Protein AF-A0A1M2W4M0-F1 (afdb_monomer)

Structure (mmCIF, N/CA/C/O backbone):
data_AF-A0A1M2W4M0-F1
#
_entry.id   AF-A0A1M2W4M0-F1
#
loop_
_atom_site.group_PDB
_atom_site.id
_atom_site.type_symbol
_atom_site.label_atom_id
_atom_site.label_alt_id
_atom_site.label_comp_id
_atom_site.label_asym_id
_atom_site.label_entity_id
_atom_site.label_seq_id
_atom_site.pdbx_PDB_ins_code
_atom_site.Cartn_x
_atom_site.Cartn_y
_atom_site.Cartn_z
_atom_site.occupancy
_atom_site.B_iso_or_equiv
_atom_site.auth_seq_id
_atom_site.auth_comp_id
_atom_site.auth_asym_id
_atom_site.auth_atom_id
_atom_site.pdbx_PDB_model_num
ATOM 1 N N . MET A 1 1 ? 4.467 -10.537 27.745 1.00 34.19 1 MET A N 1
ATOM 2 C CA . MET A 1 1 ? 4.731 -11.399 26.575 1.00 34.19 1 MET A CA 1
ATOM 3 C C . MET A 1 1 ? 4.812 -10.494 25.361 1.00 34.19 1 MET A C 1
ATOM 5 O O . MET A 1 1 ? 3.795 -9.929 24.983 1.00 34.19 1 MET A O 1
ATOM 9 N N . ALA A 1 2 ? 6.014 -10.249 24.839 1.00 37.09 2 ALA A N 1
ATOM 10 C CA . ALA A 1 2 ? 6.171 -9.502 23.596 1.00 37.09 2 ALA A CA 1
ATOM 11 C C . ALA A 1 2 ? 5.596 -10.366 22.467 1.00 37.09 2 ALA A C 1
ATOM 13 O O . ALA A 1 2 ? 6.037 -11.500 22.291 1.00 37.09 2 ALA A O 1
ATOM 14 N N . GLN A 1 3 ? 4.570 -9.877 21.768 1.00 41.19 3 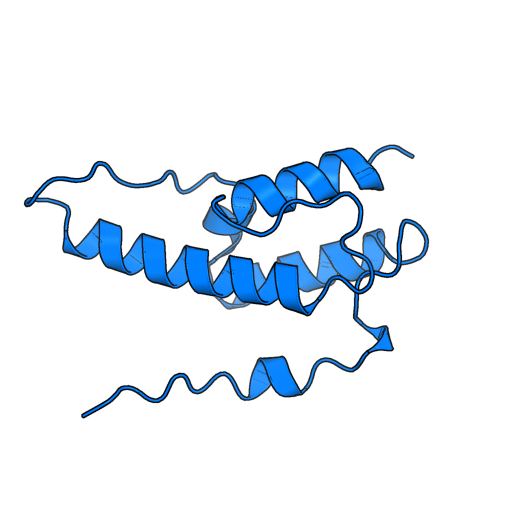GLN A N 1
ATOM 15 C CA . GLN A 1 3 ? 4.135 -10.501 20.523 1.00 41.19 3 GLN A CA 1
ATOM 16 C C . GLN A 1 3 ? 5.305 -10.375 19.553 1.00 41.19 3 GLN A C 1
ATOM 18 O O . GLN A 1 3 ? 5.668 -9.265 19.165 1.00 41.19 3 GLN A O 1
ATOM 23 N N . SER A 1 4 ? 5.931 -11.509 19.246 1.00 42.69 4 SER A N 1
ATOM 24 C CA . SER A 1 4 ? 6.889 -11.609 18.157 1.00 42.69 4 SER A CA 1
ATOM 25 C C . SER A 1 4 ? 6.233 -11.004 16.918 1.00 42.69 4 SER A C 1
ATOM 27 O O . SER A 1 4 ? 5.128 -11.403 16.543 1.00 42.69 4 SER A O 1
ATOM 29 N N . LEU A 1 5 ? 6.867 -10.000 16.312 1.00 48.53 5 LEU A N 1
ATOM 30 C CA . LEU A 1 5 ? 6.536 -9.578 14.954 1.00 48.53 5 LEU A CA 1
ATOM 31 C C . LEU A 1 5 ? 7.053 -10.683 14.029 1.00 48.53 5 LEU A C 1
ATOM 33 O O . LEU A 1 5 ? 8.057 -10.514 13.342 1.00 48.53 5 LEU A O 1
ATOM 37 N N . ASP A 1 6 ? 6.401 -11.844 14.071 1.00 46.47 6 ASP A N 1
ATOM 38 C CA . ASP A 1 6 ? 6.666 -12.950 13.171 1.00 46.47 6 ASP A CA 1
ATOM 39 C C . ASP A 1 6 ? 6.205 -12.508 11.778 1.00 46.47 6 ASP A C 1
ATOM 41 O O . ASP A 1 6 ? 5.075 -12.746 11.354 1.00 46.47 6 ASP A O 1
ATOM 45 N N . PHE A 1 7 ? 7.100 -11.849 11.043 1.00 56.62 7 PHE A N 1
ATOM 46 C CA . PHE A 1 7 ? 6.969 -11.640 9.602 1.00 56.62 7 PHE A CA 1
ATOM 47 C C . PHE A 1 7 ? 7.991 -12.479 8.811 1.00 56.62 7 PHE A C 1
ATOM 49 O O . PHE A 1 7 ? 8.708 -11.925 7.974 1.00 56.62 7 PHE A O 1
ATOM 56 N N . PRO A 1 8 ? 8.071 -13.812 9.019 1.00 52.47 8 PRO A N 1
ATOM 57 C CA . PRO A 1 8 ? 8.995 -14.665 8.273 1.00 52.47 8 PRO A CA 1
ATOM 58 C C . PRO A 1 8 ? 8.687 -14.684 6.766 1.00 52.47 8 PRO A C 1
ATOM 60 O O . PRO A 1 8 ? 9.593 -14.860 5.960 1.00 52.47 8 PRO A O 1
ATOM 63 N N . GLU A 1 9 ? 7.439 -14.426 6.359 1.00 54.41 9 GLU A N 1
ATOM 64 C CA . GLU A 1 9 ? 7.039 -14.426 4.943 1.00 54.41 9 GLU A CA 1
ATOM 65 C C . GLU A 1 9 ? 7.653 -13.285 4.118 1.00 54.41 9 GLU A C 1
ATOM 67 O O . GLU A 1 9 ? 7.817 -13.427 2.908 1.00 54.41 9 GLU A O 1
ATOM 72 N N . MET A 1 10 ? 8.011 -12.157 4.743 1.00 54.00 10 MET A N 1
ATOM 73 C CA . MET A 1 10 ? 8.580 -11.012 4.019 1.00 54.00 10 MET A CA 1
ATOM 74 C C . MET A 1 10 ? 10.089 -11.121 3.794 1.00 54.00 10 MET A C 1
ATOM 76 O O . MET A 1 10 ? 10.595 -10.573 2.820 1.00 54.00 10 MET A O 1
ATOM 80 N N . LEU A 1 11 ? 10.792 -11.873 4.645 1.00 53.88 11 LEU A N 1
ATOM 81 C CA . LEU A 1 11 ? 12.211 -12.206 4.467 1.00 53.88 11 LEU A CA 1
ATOM 82 C C . LEU A 1 11 ? 12.461 -13.133 3.265 1.00 53.88 11 LEU A C 1
ATOM 84 O O . LEU A 1 11 ? 13.606 -13.330 2.872 1.00 53.88 11 LEU A O 1
ATOM 88 N N . LEU A 1 12 ? 11.400 -13.698 2.683 1.00 59.97 12 LEU A N 1
ATOM 89 C CA . LEU A 1 12 ? 11.468 -14.642 1.571 1.00 59.97 12 LEU A CA 1
ATOM 90 C C . LEU A 1 12 ? 11.179 -14.011 0.208 1.00 59.97 12 LEU A C 1
ATOM 92 O O . LEU A 1 12 ? 11.140 -14.748 -0.774 1.00 59.97 12 LEU A O 1
ATOM 96 N N . TRP A 1 13 ? 10.953 -12.694 0.109 1.00 70.19 13 TRP A N 1
ATOM 97 C CA . TRP A 1 13 ? 10.797 -12.067 -1.205 1.00 70.19 13 TRP A CA 1
ATOM 98 C C . TRP A 1 13 ? 12.174 -11.908 -1.844 1.00 70.19 13 TRP A C 1
ATOM 100 O O . TRP A 1 13 ? 12.996 -11.149 -1.339 1.00 70.19 13 TRP A O 1
ATOM 110 N N . PRO A 1 14 ? 12.459 -12.638 -2.931 1.00 74.81 14 PRO A N 1
ATOM 111 C CA . PRO A 1 14 ? 13.755 -12.545 -3.573 1.00 74.81 14 PRO A CA 1
ATOM 112 C C . PRO A 1 14 ? 13.861 -11.219 -4.332 1.00 74.81 14 PRO A C 1
ATOM 114 O O . PRO A 1 14 ? 12.864 -10.721 -4.854 1.00 74.81 14 PRO A O 1
ATOM 117 N N . ASP A 1 15 ? 15.075 -10.681 -4.456 1.00 74.62 15 ASP A N 1
ATOM 118 C CA . ASP A 1 15 ? 15.326 -9.331 -4.990 1.00 74.62 15 ASP A CA 1
ATOM 119 C C . ASP A 1 15 ? 14.717 -9.079 -6.378 1.00 74.62 15 ASP A C 1
ATOM 121 O O . ASP A 1 15 ? 14.308 -7.962 -6.699 1.00 74.62 15 ASP A O 1
ATOM 125 N N . TYR A 1 16 ? 14.581 -10.123 -7.205 1.00 74.69 16 TYR A N 1
ATOM 126 C CA . TYR A 1 16 ? 13.936 -10.026 -8.521 1.00 74.69 16 TYR A CA 1
ATOM 127 C C . TYR A 1 16 ? 12.433 -9.689 -8.449 1.00 74.69 16 TYR A C 1
ATOM 129 O O . TYR A 1 16 ? 11.813 -9.376 -9.468 1.00 74.69 16 TYR A O 1
ATOM 137 N N . MET A 1 17 ? 11.820 -9.786 -7.266 1.00 78.00 17 MET A N 1
ATOM 138 C CA . MET A 1 17 ? 10.438 -9.389 -7.007 1.00 78.00 17 MET A CA 1
ATOM 139 C C . MET A 1 17 ? 10.300 -7.942 -6.539 1.00 78.00 17 MET A C 1
ATOM 141 O O . MET A 1 17 ? 9.166 -7.488 -6.411 1.00 78.00 17 MET A O 1
ATOM 145 N N . HIS A 1 18 ? 11.389 -7.207 -6.315 1.00 89.69 18 HIS A N 1
ATOM 146 C CA . HIS A 1 18 ? 11.309 -5.785 -5.997 1.00 89.69 18 HIS A CA 1
ATOM 147 C C . HIS A 1 18 ? 10.891 -4.964 -7.219 1.00 89.69 18 HIS A C 1
ATOM 149 O O . HIS A 1 18 ? 11.144 -5.330 -8.368 1.00 89.69 18 HIS A O 1
ATOM 155 N N . LEU A 1 19 ? 10.246 -3.825 -6.985 1.0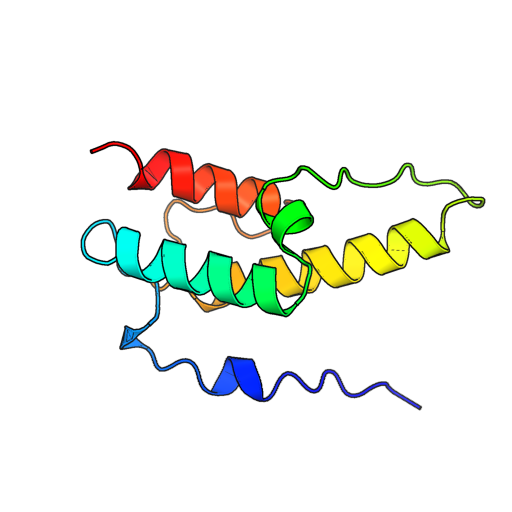0 89.94 19 LEU A N 1
ATOM 156 C CA . LEU A 1 19 ? 9.930 -2.864 -8.031 1.00 89.94 19 LEU A CA 1
ATOM 157 C C . LEU A 1 19 ? 11.232 -2.246 -8.547 1.00 89.94 19 LEU A C 1
ATOM 159 O O . LEU A 1 19 ? 11.926 -1.549 -7.804 1.00 89.94 19 LEU A O 1
ATOM 163 N N . LEU A 1 20 ? 11.541 -2.503 -9.819 1.00 88.62 20 LEU A N 1
ATOM 164 C CA . LEU A 1 20 ? 12.731 -1.986 -10.501 1.00 88.62 20 LEU A CA 1
ATOM 165 C C . LEU A 1 20 ? 12.395 -0.747 -11.340 1.00 88.62 20 LEU A C 1
ATOM 167 O O . LEU A 1 20 ? 13.249 0.106 -11.566 1.00 88.62 20 LEU A O 1
ATOM 171 N N . GLY A 1 21 ? 11.145 -0.636 -11.793 1.00 88.31 21 GLY A N 1
ATOM 172 C CA . GLY A 1 21 ? 10.646 0.486 -12.578 1.00 88.31 21 GLY A CA 1
ATOM 173 C C . GLY A 1 21 ? 9.432 0.088 -13.416 1.00 88.31 21 GLY A C 1
ATOM 174 O O . GLY A 1 21 ? 8.727 -0.867 -13.096 1.00 88.31 21 GLY A O 1
ATOM 175 N N . HIS A 1 22 ? 9.205 0.793 -14.527 1.00 89.12 22 HIS A N 1
ATOM 176 C CA . HIS A 1 22 ? 8.068 0.523 -15.419 1.00 89.12 22 HIS A CA 1
ATOM 177 C C . HIS A 1 22 ? 8.084 -0.897 -16.011 1.00 89.12 22 HIS A C 1
ATOM 179 O O . HIS A 1 22 ? 7.025 -1.474 -16.242 1.00 89.12 22 HIS A O 1
ATOM 185 N N . SER A 1 23 ? 9.268 -1.483 -16.218 1.00 90.12 23 SER A N 1
ATOM 186 C CA . SER A 1 23 ? 9.439 -2.787 -16.874 1.00 90.12 23 SER A CA 1
ATOM 187 C C . SER A 1 23 ? 8.782 -3.949 -16.127 1.00 90.12 23 SER A C 1
ATOM 189 O O . SER A 1 23 ? 8.313 -4.891 -16.761 1.00 90.12 23 SER A O 1
ATOM 191 N N . ASN A 1 24 ? 8.725 -3.892 -14.793 1.00 91.81 24 ASN A N 1
ATOM 192 C CA . ASN A 1 24 ? 8.110 -4.933 -13.970 1.00 91.81 24 ASN A CA 1
ATOM 193 C C . ASN A 1 24 ? 6.897 -4.449 -13.162 1.00 91.81 24 ASN A C 1
ATOM 195 O O . ASN A 1 24 ? 6.337 -5.227 -12.387 1.00 91.81 24 ASN A O 1
ATOM 199 N N . TRP A 1 25 ? 6.452 -3.207 -13.384 1.00 92.62 25 TRP A N 1
ATOM 200 C CA . TRP A 1 25 ? 5.351 -2.580 -12.656 1.00 92.62 25 TRP A CA 1
ATOM 201 C C . TRP A 1 25 ? 4.069 -3.416 -12.657 1.00 92.62 25 TRP A C 1
ATOM 203 O O . TRP A 1 25 ? 3.522 -3.705 -11.598 1.00 92.62 25 TRP A O 1
ATOM 213 N N . SER A 1 26 ? 3.591 -3.850 -13.825 1.00 92.75 26 SER A N 1
ATOM 214 C CA . SER A 1 26 ? 2.313 -4.567 -13.944 1.00 92.75 26 SER A CA 1
ATOM 215 C C . SER A 1 26 ? 2.304 -5.886 -13.159 1.00 92.75 26 SER A C 1
ATOM 217 O O . SER A 1 26 ? 1.334 -6.200 -12.462 1.00 92.75 26 SER A O 1
ATOM 219 N N . GLY A 1 27 ? 3.406 -6.638 -13.224 1.00 91.38 27 GLY A N 1
ATOM 220 C CA . GLY A 1 27 ? 3.603 -7.868 -12.461 1.00 91.38 27 GLY A CA 1
ATOM 221 C C . GLY A 1 27 ? 3.727 -7.606 -10.961 1.00 91.38 27 GLY A C 1
ATOM 222 O O . GLY A 1 27 ? 3.069 -8.275 -10.164 1.00 91.38 27 GLY A O 1
ATOM 223 N N . TRP A 1 28 ? 4.518 -6.602 -10.581 1.00 93.25 28 TRP A N 1
ATOM 224 C CA . TRP A 1 28 ? 4.707 -6.194 -9.190 1.00 93.25 28 TRP A CA 1
ATOM 225 C C . TRP A 1 28 ? 3.393 -5.729 -8.544 1.00 93.25 28 TRP A C 1
ATOM 227 O O . TRP A 1 28 ? 2.984 -6.257 -7.510 1.00 93.25 28 TRP A O 1
ATOM 237 N N . LYS A 1 29 ? 2.662 -4.829 -9.213 1.00 94.56 29 LYS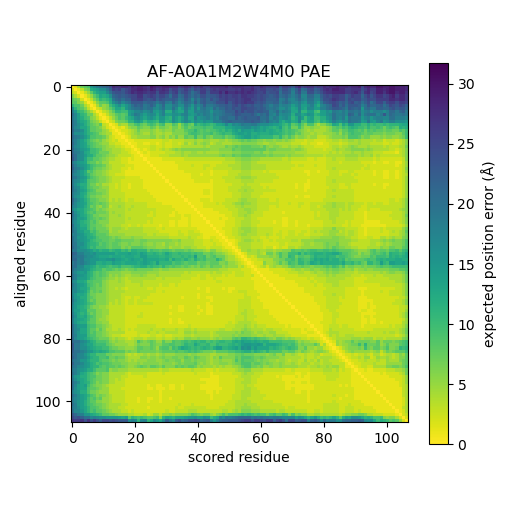 A N 1
ATOM 238 C CA . LYS A 1 29 ? 1.359 -4.295 -8.791 1.00 94.56 29 LYS A CA 1
ATOM 239 C C . LYS A 1 29 ? 0.356 -5.413 -8.524 1.00 94.56 29 LYS A C 1
ATOM 241 O O . LYS A 1 29 ? -0.321 -5.405 -7.497 1.00 94.56 29 LYS A O 1
ATOM 246 N N . ARG A 1 30 ? 0.265 -6.395 -9.431 1.00 93.25 30 ARG A N 1
ATOM 247 C CA . ARG A 1 30 ? -0.633 -7.552 -9.280 1.00 93.25 30 ARG A CA 1
ATOM 248 C C . ARG A 1 30 ? -0.298 -8.370 -8.032 1.00 93.25 30 ARG A C 1
ATOM 250 O O . ARG A 1 30 ? -1.212 -8.768 -7.318 1.00 93.25 30 ARG A O 1
ATOM 257 N N . ARG A 1 31 ? 0.988 -8.593 -7.750 1.00 91.44 31 ARG A N 1
ATOM 258 C CA . ARG A 1 31 ? 1.435 -9.349 -6.569 1.00 91.44 31 ARG A CA 1
ATOM 259 C C . ARG A 1 31 ? 1.128 -8.621 -5.268 1.00 91.44 31 ARG A C 1
ATOM 261 O O . ARG A 1 31 ? 0.577 -9.234 -4.363 1.00 91.44 31 ARG A O 1
ATOM 268 N N . ILE A 1 32 ? 1.419 -7.322 -5.190 1.00 93.25 32 ILE A N 1
ATOM 269 C CA . ILE A 1 32 ? 1.100 -6.518 -4.001 1.00 93.25 32 ILE A CA 1
ATOM 270 C C . ILE A 1 32 ? -0.402 -6.549 -3.722 1.00 93.25 32 ILE A C 1
ATOM 272 O O . ILE A 1 32 ? -0.805 -6.803 -2.589 1.00 93.25 32 ILE A O 1
ATOM 276 N N . ARG A 1 33 ? -1.235 -6.377 -4.757 1.00 94.50 33 ARG A N 1
ATOM 277 C CA . ARG A 1 33 ? -2.693 -6.480 -4.616 1.00 94.50 33 ARG A CA 1
ATOM 278 C C . ARG A 1 33 ? -3.129 -7.851 -4.108 1.00 94.50 33 ARG A C 1
ATOM 280 O O . ARG A 1 33 ? -3.913 -7.891 -3.169 1.00 94.50 33 ARG A O 1
ATOM 287 N N . LEU A 1 34 ? -2.588 -8.936 -4.666 1.00 91.44 34 LEU A N 1
ATOM 288 C CA . LEU A 1 34 ? -2.895 -10.298 -4.221 1.00 91.44 34 LEU A CA 1
ATOM 289 C C . LEU A 1 34 ? -2.544 -10.500 -2.739 1.00 91.44 34 LEU A C 1
ATOM 291 O O . LEU A 1 34 ? -3.356 -11.010 -1.981 1.00 91.44 34 LEU A O 1
ATOM 295 N N . VAL A 1 35 ? -1.367 -10.049 -2.302 1.00 90.88 35 VAL A N 1
ATOM 296 C CA . VAL A 1 35 ? -0.920 -10.163 -0.900 1.00 90.88 35 VAL A CA 1
ATOM 297 C C . VAL A 1 35 ? -1.821 -9.366 0.045 1.00 90.88 35 VAL A C 1
ATOM 299 O O . VAL A 1 35 ? -2.135 -9.811 1.152 1.00 90.88 35 VAL A O 1
ATOM 302 N N . CYS A 1 36 ? -2.252 -8.179 -0.382 1.00 92.56 36 CYS A N 1
ATOM 303 C CA . CYS A 1 36 ? -3.185 -7.367 0.391 1.00 92.56 36 CYS A CA 1
ATOM 304 C C . CYS A 1 36 ? -4.570 -8.017 0.442 1.00 92.56 36 CYS A C 1
ATOM 306 O O . CYS A 1 36 ? -5.201 -8.011 1.493 1.00 92.56 36 CYS A O 1
ATOM 308 N N . GLU A 1 37 ? -5.030 -8.609 -0.657 1.00 92.88 37 GLU A N 1
ATOM 309 C CA . GLU A 1 37 ? -6.294 -9.340 -0.730 1.00 92.88 37 GLU A CA 1
ATOM 310 C C . GLU A 1 37 ? -6.297 -10.554 0.208 1.00 92.88 37 GLU A C 1
ATOM 312 O O . GLU A 1 37 ? -7.198 -10.673 1.036 1.00 92.88 37 GLU A O 1
ATOM 317 N N . THR A 1 38 ? -5.245 -11.381 0.201 1.00 91.12 38 THR A N 1
ATOM 318 C CA . THR A 1 38 ? -5.143 -12.558 1.086 1.00 91.12 38 THR A CA 1
ATOM 319 C C . THR A 1 38 ? -5.094 -12.202 2.572 1.00 91.12 38 THR A C 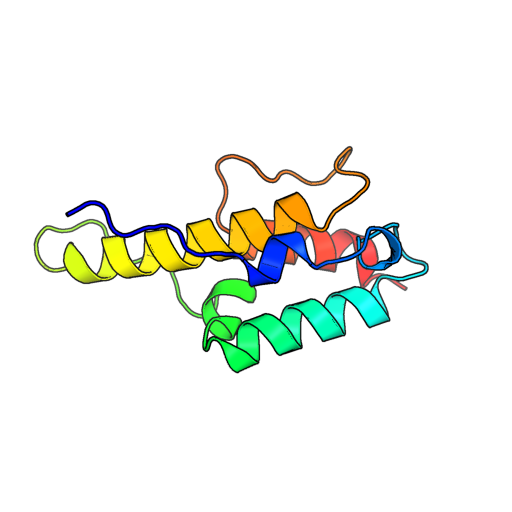1
ATOM 321 O O . THR A 1 38 ? -5.420 -13.034 3.413 1.00 91.12 38 THR A O 1
ATOM 324 N N . ARG A 1 39 ? -4.685 -10.973 2.914 1.00 90.31 39 ARG A N 1
ATOM 325 C CA . ARG A 1 39 ? -4.634 -10.467 4.296 1.00 90.31 39 ARG A CA 1
ATOM 326 C C . ARG A 1 39 ? -5.815 -9.562 4.666 1.00 90.31 39 ARG A C 1
ATOM 328 O O . ARG A 1 39 ? -5.849 -9.059 5.784 1.00 90.31 39 ARG A O 1
ATOM 335 N N . GLY A 1 40 ? -6.763 -9.327 3.754 1.00 93.19 40 GLY A N 1
ATOM 336 C CA . GLY A 1 40 ? -7.890 -8.414 3.986 1.00 93.19 40 GLY A CA 1
ATOM 337 C C . GLY A 1 40 ? -7.484 -6.938 4.123 1.00 93.19 40 GLY A C 1
ATOM 338 O O . GLY A 1 40 ? -8.180 -6.155 4.759 1.00 93.19 40 GLY A O 1
ATOM 339 N N . LEU A 1 41 ? -6.347 -6.549 3.545 1.00 95.31 41 LEU A N 1
ATOM 340 C CA . LEU A 1 41 ? -5.751 -5.211 3.635 1.00 95.31 41 LEU A CA 1
ATOM 341 C C . LEU A 1 41 ? -5.923 -4.376 2.361 1.00 95.31 41 LEU A C 1
ATOM 343 O O . LEU A 1 41 ? -5.400 -3.266 2.283 1.00 95.31 41 LEU A O 1
ATOM 347 N N . LEU A 1 42 ? -6.656 -4.874 1.361 1.00 94.94 42 LEU A N 1
ATOM 348 C CA . LEU A 1 42 ? -6.831 -4.174 0.085 1.00 94.94 42 LEU A CA 1
ATOM 349 C C . LEU A 1 42 ? -7.428 -2.768 0.267 1.00 94.94 42 LEU A C 1
ATOM 351 O O . LEU A 1 42 ? -6.927 -1.818 -0.323 1.00 94.94 42 LEU A O 1
ATOM 355 N N . ALA A 1 43 ? -8.402 -2.623 1.171 1.00 94.31 43 ALA A N 1
ATOM 356 C CA . ALA A 1 43 ? -9.029 -1.338 1.476 1.00 94.31 43 ALA A CA 1
ATOM 357 C C . ALA A 1 43 ? -8.093 -0.351 2.208 1.00 94.31 43 ALA A C 1
ATOM 359 O O . ALA A 1 43 ? -8.319 0.855 2.195 1.00 94.31 43 ALA A O 1
ATOM 360 N N . HIS A 1 44 ? -7.038 -0.838 2.867 1.00 95.12 44 HIS A N 1
ATOM 361 C CA . HIS A 1 44 ? -5.987 0.028 3.407 1.00 95.12 44 HIS A CA 1
ATOM 362 C C . HIS A 1 44 ? -4.983 0.437 2.320 1.00 95.12 44 HIS A C 1
ATOM 364 O O . HIS A 1 44 ? -4.439 1.536 2.382 1.00 95.12 44 HIS A O 1
ATOM 370 N N . LEU A 1 45 ? -4.742 -0.429 1.328 1.00 96.00 45 LEU A N 1
ATOM 371 C CA . LEU A 1 45 ? -3.843 -0.154 0.205 1.00 96.00 45 LEU A CA 1
ATOM 372 C C . LEU A 1 45 ? -4.416 0.909 -0.743 1.00 96.00 45 LEU A C 1
ATOM 374 O O . LEU A 1 45 ? -3.687 1.794 -1.176 1.00 96.00 45 LEU A O 1
ATOM 378 N N . ASP A 1 46 ? -5.704 0.823 -1.079 1.00 93.94 46 ASP A N 1
ATOM 379 C CA . ASP A 1 46 ? -6.366 1.783 -1.974 1.00 93.94 46 ASP A CA 1
ATOM 380 C C . ASP A 1 46 ? -6.929 3.021 -1.254 1.00 93.94 46 ASP A C 1
ATOM 382 O O . ASP A 1 46 ? -7.376 3.962 -1.904 1.00 93.94 46 ASP A O 1
ATOM 386 N N . GLY A 1 47 ? -6.869 3.050 0.080 1.00 93.06 47 GLY A N 1
ATOM 387 C CA . GLY A 1 47 ? -7.353 4.162 0.897 1.00 93.06 47 GLY A CA 1
ATOM 388 C C . GLY A 1 47 ? -8.860 4.154 1.176 1.00 93.06 47 GLY A C 1
ATOM 389 O O . GLY A 1 47 ? -9.347 5.072 1.835 1.00 93.06 47 GLY A O 1
ATOM 390 N N . SER A 1 48 ? -9.603 3.124 0.758 1.00 94.75 48 SER A N 1
ATOM 391 C CA . SER A 1 48 ? -11.038 2.980 1.055 1.00 94.75 48 SER A CA 1
ATOM 392 C C . SER A 1 48 ? -11.335 2.830 2.552 1.00 94.75 48 SER A C 1
ATOM 394 O O . SER A 1 48 ? -12.453 3.095 2.987 1.00 94.75 48 SER A O 1
ATOM 396 N N . THR A 1 49 ? -10.355 2.401 3.356 1.00 92.94 49 THR A N 1
ATOM 397 C CA . THR A 1 49 ? -10.413 2.414 4.826 1.00 92.94 49 THR A CA 1
ATOM 398 C C . THR A 1 49 ? -9.739 3.684 5.357 1.00 92.94 49 THR A C 1
ATOM 400 O O . THR A 1 49 ? -8.514 3.694 5.550 1.00 92.94 49 THR A O 1
ATOM 403 N N . PRO A 1 50 ? -10.503 4.761 5.624 1.00 90.06 50 PRO A N 1
ATOM 404 C CA . PRO A 1 50 ? -9.928 6.018 6.074 1.00 90.06 50 PRO A CA 1
ATOM 405 C C . PRO A 1 50 ? -9.322 5.875 7.469 1.00 90.06 50 PRO A C 1
ATOM 407 O O . PRO A 1 50 ? -9.736 5.041 8.279 1.00 90.06 50 PRO A O 1
ATOM 410 N N . ARG A 1 51 ? -8.355 6.743 7.770 1.00 89.38 51 ARG A N 1
ATOM 411 C CA . ARG A 1 51 ? -7.797 6.861 9.116 1.00 89.38 51 ARG A CA 1
ATOM 412 C C . ARG A 1 51 ? -8.916 7.227 10.108 1.00 89.38 51 ARG A C 1
ATOM 414 O O . ARG A 1 51 ? -9.553 8.264 9.920 1.00 89.38 51 ARG A O 1
ATOM 421 N N . PRO A 1 52 ? -9.143 6.435 11.172 1.00 89.62 52 PRO A N 1
ATOM 422 C CA . PRO A 1 52 ? -10.162 6.748 12.164 1.00 89.62 52 PRO A CA 1
ATOM 423 C C . PRO A 1 52 ? -9.849 8.056 12.896 1.00 89.62 52 PRO A C 1
ATOM 425 O O . PRO A 1 52 ? -8.680 8.397 13.117 1.00 89.62 52 PRO A O 1
ATOM 428 N N . MET A 1 53 ? -10.894 8.768 13.324 1.00 88.06 53 MET A N 1
ATOM 429 C CA . MET A 1 53 ? -10.737 9.938 14.187 1.00 88.06 53 MET A CA 1
ATOM 430 C C . MET A 1 53 ? -10.077 9.538 15.508 1.00 88.06 53 MET A C 1
ATOM 432 O O . MET A 1 53 ? -10.447 8.546 16.138 1.00 88.06 53 MET A O 1
ATOM 436 N N . GLN A 1 54 ? -9.105 10.336 15.947 1.00 83.69 54 GLN A N 1
ATOM 437 C CA . GLN A 1 54 ? -8.455 10.135 17.236 1.00 83.69 54 GLN A CA 1
ATOM 438 C C . GLN A 1 54 ? -9.379 10.621 18.353 1.00 83.69 54 GLN A C 1
ATOM 440 O O . GLN A 1 54 ? -9.394 11.797 18.701 1.00 83.69 54 GLN A O 1
ATOM 445 N N . SER A 1 55 ? -10.159 9.701 18.911 1.00 86.31 55 SER A N 1
ATOM 446 C CA . SER A 1 55 ? -10.928 9.921 20.133 1.00 86.31 55 SER A CA 1
ATOM 447 C C . SER A 1 55 ? -10.792 8.717 21.063 1.00 86.31 55 SER A C 1
ATOM 449 O O . SER A 1 55 ? -10.507 7.603 20.616 1.00 86.31 55 SER A O 1
ATOM 451 N N . ALA A 1 56 ? -11.015 8.924 22.364 1.00 78.44 56 ALA A N 1
ATOM 452 C CA . ALA A 1 56 ? -10.971 7.843 23.350 1.00 78.44 56 ALA A CA 1
ATOM 453 C C . ALA A 1 56 ? -11.961 6.709 23.014 1.00 78.44 56 ALA A C 1
ATOM 455 O O . ALA A 1 56 ? -11.646 5.539 23.218 1.00 78.44 56 ALA A O 1
ATOM 456 N N . ALA A 1 57 ? -13.111 7.043 22.418 1.00 82.31 57 ALA A N 1
ATOM 457 C CA . ALA A 1 57 ? -14.123 6.076 21.991 1.00 82.31 57 ALA A CA 1
ATOM 458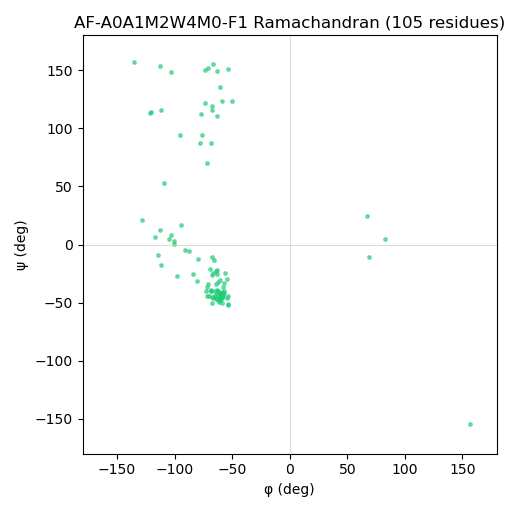 C C . ALA A 1 57 ? -13.656 5.162 20.839 1.00 82.31 57 ALA A C 1
ATOM 460 O O . ALA A 1 57 ? -14.155 4.049 20.700 1.00 82.31 57 ALA A O 1
ATOM 461 N N . HIS A 1 58 ? -12.679 5.602 20.039 1.00 85.25 58 HIS A N 1
ATOM 462 C CA . HIS A 1 58 ? -12.166 4.870 18.875 1.00 85.25 58 HIS A CA 1
ATOM 463 C C . HIS A 1 58 ? -10.720 4.389 19.049 1.00 85.25 58 HIS A C 1
ATOM 465 O O . HIS A 1 58 ? -10.108 3.936 18.083 1.00 85.25 58 HIS A O 1
ATOM 471 N N . ALA A 1 59 ? -10.161 4.439 20.264 1.00 87.38 59 ALA A N 1
ATOM 472 C CA . ALA A 1 59 ? -8.754 4.118 20.511 1.00 87.38 59 ALA A CA 1
ATOM 473 C C . ALA A 1 59 ? -8.350 2.732 19.970 1.00 87.3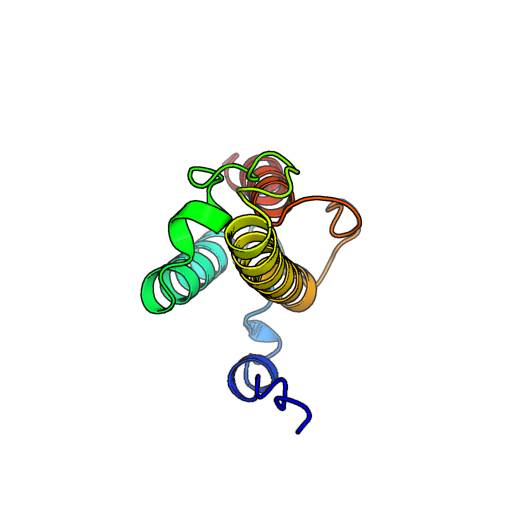8 59 ALA A C 1
ATOM 475 O O . ALA A 1 59 ? -7.345 2.608 19.274 1.00 87.38 59 ALA A O 1
ATOM 476 N N . ALA A 1 60 ? -9.174 1.703 20.195 1.00 89.62 60 ALA A N 1
ATOM 477 C CA . ALA A 1 60 ? -8.910 0.358 19.680 1.00 89.62 60 ALA A CA 1
ATOM 478 C C . ALA A 1 60 ? -8.894 0.300 18.140 1.00 89.62 60 ALA A C 1
ATOM 480 O O . ALA A 1 60 ? -8.037 -0.354 17.550 1.00 89.62 60 ALA A O 1
ATOM 481 N N . GLN A 1 61 ? -9.810 1.014 17.480 1.00 90.12 61 GLN A N 1
ATOM 482 C CA . GLN A 1 61 ? -9.883 1.073 16.016 1.00 90.12 61 GLN A CA 1
ATOM 483 C C . GLN A 1 61 ? -8.678 1.814 15.431 1.00 90.12 61 GLN A C 1
ATOM 485 O O . GLN A 1 61 ? -8.119 1.380 14.426 1.00 90.12 61 GLN A O 1
ATOM 490 N N . VAL A 1 62 ? -8.244 2.898 16.083 1.00 91.62 62 VAL A N 1
ATOM 491 C CA . VAL A 1 62 ? -7.041 3.649 15.705 1.00 91.62 62 VAL A CA 1
ATOM 492 C C . VAL A 1 62 ? -5.801 2.757 15.766 1.00 91.62 62 VAL A C 1
ATOM 494 O O . VAL A 1 62 ? -5.011 2.765 14.826 1.00 91.62 62 VAL A O 1
ATOM 497 N N . GLU A 1 63 ? -5.628 1.967 16.827 1.00 92.12 63 GLU A N 1
ATOM 498 C CA . GLU A 1 63 ? -4.460 1.087 16.964 1.00 92.12 63 GLU A CA 1
ATOM 499 C C . GLU A 1 63 ? -4.468 -0.068 15.954 1.00 92.12 63 GLU A C 1
ATOM 501 O O . GLU A 1 63 ? -3.436 -0.370 15.351 1.00 92.12 63 GLU A O 1
ATOM 506 N N . VAL A 1 64 ? -5.634 -0.668 15.683 1.00 92.69 64 VAL A N 1
ATOM 507 C CA . VAL A 1 64 ? -5.766 -1.675 14.615 1.00 92.69 64 VAL A CA 1
ATOM 508 C C . VAL A 1 64 ? -5.436 -1.066 13.252 1.00 92.69 64 VAL A C 1
ATOM 510 O O . VAL A 1 64 ? -4.661 -1.654 12.496 1.00 92.69 64 VAL A O 1
ATOM 513 N N . TRP A 1 65 ? -5.969 0.123 12.956 1.00 94.25 65 TRP A N 1
ATOM 514 C CA . TRP A 1 65 ? -5.694 0.814 11.700 1.00 94.25 65 TRP A CA 1
ATOM 515 C C . TRP A 1 65 ? -4.201 1.114 11.544 1.00 94.25 65 TRP A C 1
ATOM 517 O O . TRP A 1 65 ? -3.621 0.787 10.512 1.00 94.25 65 TRP A O 1
ATOM 527 N N . LYS A 1 66 ? -3.558 1.657 12.588 1.00 93.75 66 LYS A N 1
ATOM 528 C CA . LYS A 1 66 ? -2.116 1.952 12.594 1.00 93.75 66 LYS A CA 1
ATOM 529 C C . LYS A 1 66 ? -1.279 0.708 12.352 1.00 93.75 66 LYS A C 1
ATOM 531 O O . LYS A 1 66 ? -0.318 0.772 11.594 1.00 93.75 66 LYS A O 1
ATOM 536 N N . ARG A 1 67 ? -1.613 -0.415 12.992 1.00 93.25 67 ARG A N 1
ATOM 537 C CA . ARG A 1 67 ? -0.893 -1.680 12.808 1.00 93.25 67 ARG A CA 1
ATOM 538 C C . ARG A 1 67 ? -0.964 -2.157 11.356 1.00 93.25 67 ARG A C 1
ATOM 540 O O . ARG A 1 67 ? 0.066 -2.510 10.787 1.00 93.25 67 ARG A O 1
ATOM 547 N N . ASN A 1 68 ? -2.154 -2.128 10.760 1.00 94.31 68 ASN A N 1
ATOM 548 C CA . ASN A 1 68 ? -2.366 -2.517 9.365 1.00 94.31 68 ASN A CA 1
ATOM 549 C C . ASN A 1 68 ? -1.622 -1.589 8.393 1.00 94.31 68 ASN A C 1
ATOM 551 O O . ASN A 1 68 ? -0.918 -2.063 7.503 1.00 94.31 68 ASN A O 1
ATOM 555 N N . ASP A 1 69 ? -1.731 -0.275 8.601 1.00 94.62 69 ASP A N 1
ATOM 556 C CA . ASP A 1 69 ? -1.038 0.736 7.798 1.00 94.62 69 ASP A CA 1
ATOM 557 C C . ASP A 1 69 ? 0.487 0.600 7.913 1.00 94.62 69 ASP A C 1
ATOM 559 O O . ASP A 1 69 ? 1.191 0.587 6.908 1.00 94.62 69 ASP A O 1
ATOM 563 N N . SER A 1 70 ? 1.003 0.389 9.127 1.00 92.25 70 SER A N 1
ATOM 564 C CA . SER A 1 70 ? 2.440 0.215 9.375 1.00 92.25 70 SER A CA 1
ATOM 565 C C . SER A 1 70 ? 2.988 -1.021 8.671 1.00 92.25 70 SER A C 1
ATOM 567 O O . SER A 1 70 ? 4.078 -0.978 8.099 1.00 92.25 70 SER A O 1
ATOM 569 N N . TRP A 1 71 ? 2.222 -2.115 8.673 1.00 91.75 71 TRP A N 1
ATOM 570 C CA . TRP A 1 71 ? 2.601 -3.323 7.954 1.00 91.75 71 TRP A CA 1
ATOM 571 C C . TRP A 1 71 ? 2.634 -3.106 6.436 1.00 91.75 71 TRP A C 1
ATOM 573 O O . TRP A 1 71 ? 3.604 -3.488 5.785 1.00 91.75 71 TRP A O 1
ATOM 583 N N . LEU A 1 72 ? 1.622 -2.446 5.865 1.00 93.19 72 LEU A N 1
ATOM 584 C CA . LEU A 1 72 ? 1.604 -2.137 4.433 1.00 93.19 72 LEU A CA 1
ATOM 585 C C . LEU A 1 72 ? 2.716 -1.171 4.029 1.00 93.19 72 LEU A C 1
ATOM 587 O O . LEU A 1 72 ? 3.345 -1.361 2.992 1.00 93.19 72 LEU A O 1
ATOM 591 N N . ARG A 1 73 ? 3.001 -0.159 4.850 1.00 92.69 73 ARG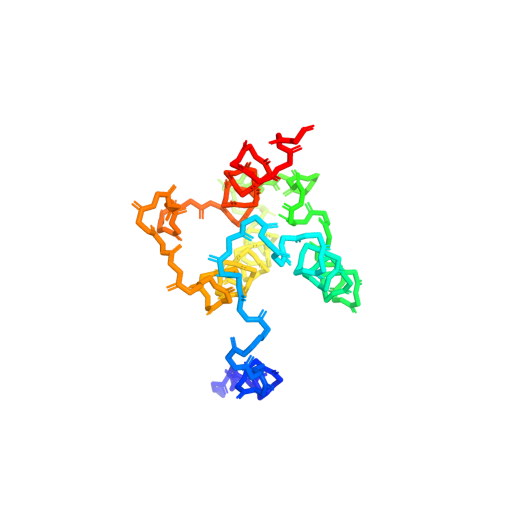 A N 1
ATOM 592 C CA . ARG A 1 73 ? 4.140 0.734 4.630 1.00 92.69 73 ARG A CA 1
ATOM 593 C C . ARG A 1 73 ? 5.446 -0.045 4.582 1.00 92.69 73 ARG A C 1
ATOM 595 O O . ARG A 1 73 ? 6.252 0.199 3.691 1.00 92.69 73 ARG A O 1
ATOM 602 N N . PHE A 1 74 ? 5.642 -0.986 5.505 1.00 89.62 74 PHE A N 1
ATOM 603 C CA . PHE A 1 74 ? 6.804 -1.868 5.488 1.00 89.62 74 PHE A CA 1
ATOM 604 C C . PHE A 1 74 ? 6.837 -2.722 4.215 1.00 89.62 74 PHE A C 1
ATOM 606 O O . PHE A 1 74 ? 7.862 -2.741 3.540 1.00 89.62 74 PHE A O 1
ATOM 613 N N . LEU A 1 75 ? 5.716 -3.342 3.828 1.00 90.31 75 LEU A N 1
ATOM 614 C CA . LEU A 1 75 ? 5.599 -4.105 2.580 1.00 90.31 75 LEU A CA 1
ATOM 615 C C . LEU A 1 75 ? 6.025 -3.278 1.364 1.00 90.31 75 LEU A C 1
ATOM 617 O O . LEU A 1 75 ? 6.851 -3.734 0.576 1.00 90.31 75 LEU A O 1
ATOM 621 N N . LEU A 1 76 ? 5.487 -2.069 1.214 1.00 91.75 76 LEU A N 1
ATOM 622 C CA . LEU A 1 76 ? 5.790 -1.197 0.084 1.00 91.75 76 LEU A CA 1
ATOM 623 C C . LEU A 1 76 ? 7.245 -0.725 0.130 1.00 91.75 76 LEU A C 1
ATOM 625 O O . LEU A 1 76 ? 7.972 -0.888 -0.843 1.00 91.75 76 LEU A O 1
ATOM 629 N N . ALA A 1 77 ? 7.699 -0.195 1.267 1.00 88.88 77 ALA A N 1
ATOM 630 C CA . ALA A 1 77 ? 9.051 0.329 1.410 1.00 88.88 77 ALA A CA 1
ATOM 631 C C . ALA A 1 77 ? 10.129 -0.753 1.256 1.00 88.88 77 ALA A C 1
ATOM 633 O O . ALA A 1 77 ? 11.209 -0.459 0.750 1.00 88.88 77 ALA A O 1
ATOM 634 N N . TRP A 1 78 ? 9.874 -1.987 1.683 1.00 87.19 78 TRP A N 1
ATOM 635 C CA . TRP A 1 78 ? 10.826 -3.083 1.521 1.00 87.19 78 TRP A CA 1
ATOM 636 C C . TRP A 1 78 ? 10.932 -3.535 0.062 1.00 87.19 78 TRP A C 1
ATOM 638 O O . TRP A 1 78 ? 12.021 -3.815 -0.422 1.00 87.19 78 TRP A O 1
ATOM 648 N N . ASN A 1 79 ? 9.814 -3.522 -0.668 1.00 88.19 79 ASN A N 1
ATOM 649 C CA . ASN A 1 79 ? 9.724 -4.080 -2.017 1.00 88.19 79 ASN A CA 1
ATOM 650 C C . ASN A 1 79 ? 9.940 -3.072 -3.149 1.00 88.19 79 ASN A C 1
ATOM 652 O O . ASN A 1 79 ? 9.594 -3.357 -4.297 1.00 88.19 79 ASN A O 1
ATOM 656 N N . ILE A 1 80 ? 10.512 -1.907 -2.850 1.00 89.44 80 ILE A N 1
ATOM 657 C CA . ILE A 1 80 ? 10.904 -0.894 -3.834 1.00 89.44 80 ILE A CA 1
ATOM 658 C C . ILE A 1 80 ? 12.429 -0.814 -3.853 1.00 89.44 80 ILE A C 1
ATOM 660 O O . ILE A 1 80 ? 13.036 -0.401 -2.863 1.00 89.44 80 ILE A O 1
ATOM 664 N N . ALA A 1 81 ? 13.046 -1.173 -4.984 1.00 85.75 81 ALA A N 1
ATOM 665 C CA . ALA A 1 81 ? 14.503 -1.179 -5.110 1.00 85.75 81 ALA A CA 1
ATOM 666 C C . ALA A 1 81 ? 15.079 0.244 -5.193 1.00 85.75 81 ALA A C 1
ATOM 668 O O . ALA A 1 81 ? 16.103 0.542 -4.586 1.00 85.75 81 ALA A O 1
ATOM 669 N N . ASN A 1 82 ? 14.402 1.137 -5.923 1.00 81.31 82 ASN A N 1
ATOM 670 C CA . ASN A 1 82 ? 14.811 2.528 -6.087 1.00 81.31 82 ASN A CA 1
ATOM 671 C C . ASN A 1 82 ? 13.726 3.484 -5.567 1.00 81.31 82 ASN A C 1
ATOM 673 O O . ASN A 1 82 ? 12.639 3.572 -6.136 1.00 81.31 82 ASN A O 1
ATOM 677 N N . LYS A 1 83 ? 14.047 4.213 -4.492 1.00 79.94 83 LYS A N 1
ATOM 678 C CA . LYS A 1 83 ? 13.130 5.113 -3.772 1.00 79.94 83 LYS A CA 1
ATOM 679 C C . LYS A 1 83 ? 13.350 6.596 -4.074 1.00 79.94 83 LYS A C 1
ATOM 681 O O . LYS A 1 83 ? 12.737 7.424 -3.415 1.00 79.94 83 LYS A O 1
ATOM 686 N N . VAL A 1 84 ? 14.202 6.942 -5.045 1.00 74.19 84 VAL A N 1
ATOM 687 C CA . VAL A 1 84 ? 14.664 8.328 -5.277 1.00 74.19 84 VAL A CA 1
ATOM 688 C C . VAL A 1 84 ? 13.517 9.333 -5.489 1.00 74.19 84 VAL A C 1
ATOM 690 O O . VAL A 1 84 ? 13.674 10.489 -5.119 1.00 74.19 84 VAL A O 1
ATOM 693 N N . ASP A 1 85 ? 12.335 8.888 -5.940 1.00 79.94 85 ASP A N 1
ATOM 694 C CA . ASP A 1 85 ? 11.153 9.758 -6.104 1.00 79.94 85 ASP A CA 1
ATOM 695 C C . ASP A 1 85 ? 9.876 9.228 -5.428 1.00 79.94 85 ASP A C 1
ATOM 697 O O . ASP A 1 85 ? 8.773 9.578 -5.842 1.00 79.94 85 ASP A O 1
ATOM 701 N N . ILE A 1 86 ? 9.993 8.329 -4.446 1.00 85.50 86 ILE A N 1
ATOM 702 C CA . ILE A 1 86 ? 8.835 7.813 -3.703 1.00 85.50 86 ILE A CA 1
ATOM 703 C C . ILE A 1 86 ? 9.036 8.128 -2.229 1.00 85.50 86 ILE A C 1
ATOM 705 O O . ILE A 1 86 ? 9.923 7.570 -1.581 1.00 85.50 86 ILE A O 1
ATOM 709 N N . SER A 1 87 ? 8.186 8.997 -1.687 1.00 87.62 87 SER A N 1
ATOM 710 C CA . SER A 1 87 ? 8.169 9.237 -0.249 1.00 87.62 87 SER A CA 1
ATOM 711 C C . SER A 1 87 ? 7.538 8.035 0.445 1.00 87.62 87 SER A C 1
ATOM 713 O O . SER A 1 87 ? 6.403 7.672 0.141 1.00 87.62 87 SER A O 1
ATOM 715 N N . VAL A 1 88 ? 8.276 7.406 1.361 1.00 85.06 88 VAL A N 1
ATOM 716 C CA . VAL A 1 88 ? 7.818 6.239 2.141 1.00 85.06 88 VAL A CA 1
ATOM 717 C C . VAL A 1 88 ? 7.684 6.532 3.638 1.00 85.06 88 VAL A C 1
ATOM 719 O O . VAL A 1 88 ? 7.164 5.711 4.395 1.00 85.06 88 VAL A O 1
ATOM 722 N N . GLU A 1 89 ? 8.153 7.697 4.084 1.00 85.12 89 GLU A N 1
ATOM 723 C CA . GLU A 1 89 ? 8.177 8.085 5.492 1.00 85.12 89 GLU A CA 1
ATOM 724 C C . GLU A 1 89 ? 7.063 9.080 5.817 1.00 85.12 89 GLU A C 1
ATOM 726 O O . GLU A 1 89 ? 6.646 9.877 4.983 1.00 85.12 89 GLU A O 1
ATOM 731 N N . GLY A 1 90 ? 6.556 9.026 7.051 1.00 86.00 90 GLY A N 1
ATOM 732 C CA . GLY A 1 90 ? 5.563 9.986 7.551 1.00 86.00 90 GLY A CA 1
ATOM 733 C C . GLY A 1 90 ? 4.158 9.911 6.938 1.00 86.00 90 GLY A C 1
ATOM 734 O O . GLY A 1 90 ? 3.246 10.506 7.503 1.00 86.00 90 GLY A O 1
ATOM 735 N N . ILE A 1 91 ? 3.951 9.149 5.861 1.00 92.38 91 ILE A N 1
ATOM 736 C CA . ILE A 1 91 ? 2.668 9.075 5.149 1.00 92.38 91 ILE A CA 1
ATOM 737 C C . ILE A 1 91 ? 1.990 7.695 5.271 1.00 92.38 91 ILE A C 1
ATOM 739 O O . ILE A 1 91 ? 2.682 6.696 5.494 1.00 92.38 91 ILE A O 1
ATOM 743 N N . PRO A 1 92 ? 0.652 7.625 5.161 1.00 94.50 92 PRO A N 1
ATOM 744 C CA . PRO A 1 92 ? -0.106 6.382 5.014 1.00 94.50 92 PRO A CA 1
ATOM 745 C C . PRO A 1 92 ? 0.369 5.499 3.854 1.00 94.50 92 PRO A C 1
ATOM 747 O O . PRO A 1 92 ? 0.816 5.993 2.817 1.00 94.50 92 PRO A O 1
ATOM 750 N N . ALA A 1 93 ? 0.190 4.183 3.983 1.00 95.25 93 ALA A N 1
ATOM 751 C CA . ALA A 1 93 ? 0.486 3.227 2.914 1.00 95.25 93 ALA A CA 1
ATOM 752 C C . ALA A 1 93 ? -0.293 3.528 1.627 1.00 95.25 93 ALA A C 1
ATOM 754 O O . ALA A 1 93 ? 0.250 3.388 0.530 1.00 95.25 93 ALA A O 1
ATOM 755 N N . ALA A 1 94 ? -1.543 3.981 1.767 1.00 96.56 94 ALA A N 1
ATOM 756 C CA . ALA A 1 94 ? -2.365 4.398 0.641 1.00 96.56 94 ALA A CA 1
ATOM 757 C C . ALA A 1 94 ? -1.688 5.511 -0.169 1.00 96.56 94 ALA A C 1
ATOM 759 O O . ALA A 1 94 ? -1.673 5.451 -1.393 1.00 96.56 94 ALA A O 1
ATOM 760 N N . ASP A 1 95 ? -1.060 6.493 0.476 1.00 95.62 95 ASP A N 1
ATOM 761 C CA . ASP A 1 95 ? -0.415 7.609 -0.226 1.00 95.62 95 ASP A CA 1
ATOM 762 C C . ASP A 1 95 ? 0.862 7.170 -0.956 1.00 95.62 95 ASP A C 1
ATOM 764 O O . ASP A 1 95 ? 1.159 7.658 -2.049 1.00 95.62 95 ASP A O 1
ATOM 768 N N . ILE A 1 96 ? 1.601 6.204 -0.396 1.00 94.88 96 ILE A N 1
ATOM 769 C CA . ILE A 1 96 ? 2.722 5.550 -1.093 1.00 94.88 96 ILE A CA 1
ATOM 770 C C . ILE A 1 96 ? 2.194 4.840 -2.344 1.00 94.88 96 ILE A C 1
ATOM 772 O O . ILE A 1 96 ? 2.736 5.001 -3.437 1.00 94.88 96 ILE A O 1
ATOM 776 N N . TRP A 1 97 ? 1.110 4.074 -2.201 1.00 95.50 97 TRP A N 1
ATOM 777 C CA . TRP A 1 97 ? 0.488 3.361 -3.312 1.00 95.50 97 TRP A CA 1
ATOM 778 C C . TRP A 1 97 ? 0.012 4.313 -4.415 1.00 95.50 97 TRP A C 1
ATOM 780 O O . TRP A 1 97 ? 0.298 4.080 -5.588 1.00 95.50 97 TRP A O 1
ATOM 790 N N . HIS A 1 98 ? -0.626 5.428 -4.058 1.00 94.94 98 HIS A N 1
ATOM 791 C CA . HIS A 1 98 ? -1.045 6.453 -5.013 1.00 94.94 98 HIS A CA 1
ATOM 792 C C . HIS A 1 98 ? 0.136 7.081 -5.761 1.00 94.94 98 HIS A C 1
ATOM 794 O O . HIS A 1 98 ? 0.052 7.240 -6.978 1.00 94.94 98 HIS A O 1
ATOM 80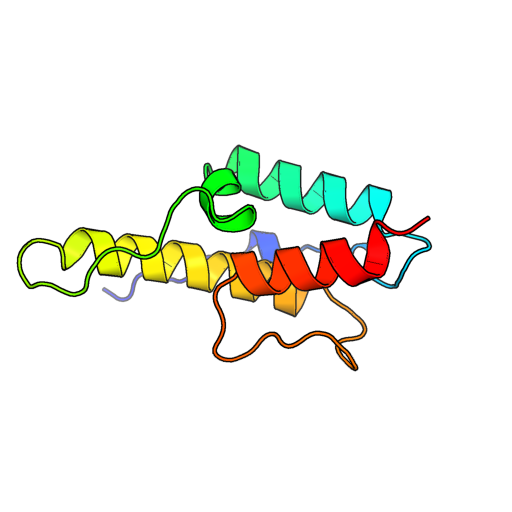0 N N . GLN A 1 99 ? 1.255 7.379 -5.089 1.00 93.88 99 GLN A N 1
ATOM 801 C CA . GLN A 1 99 ? 2.469 7.857 -5.768 1.00 93.88 99 GLN A CA 1
ATOM 802 C C . GLN A 1 99 ? 2.968 6.852 -6.813 1.00 93.88 99 GLN A C 1
ATOM 804 O O . GLN A 1 99 ? 3.314 7.239 -7.930 1.00 93.88 99 GLN A O 1
ATOM 809 N N . LEU A 1 100 ? 2.960 5.558 -6.479 1.00 93.50 100 LEU A N 1
ATOM 810 C CA . LEU A 1 100 ? 3.357 4.495 -7.402 1.00 93.50 100 LEU A CA 1
ATOM 811 C C . LEU A 1 100 ? 2.405 4.393 -8.600 1.00 93.50 100 LEU A C 1
ATOM 813 O O . LEU A 1 100 ? 2.874 4.295 -9.731 1.00 93.50 100 LEU A O 1
ATOM 817 N N . LEU A 1 101 ? 1.089 4.470 -8.375 1.00 94.25 101 LEU A N 1
ATOM 818 C CA . LEU A 1 101 ? 0.098 4.513 -9.455 1.00 94.25 101 LEU A CA 1
ATOM 819 C C . LEU A 1 101 ? 0.356 5.715 -10.375 1.00 94.25 101 LEU A C 1
ATOM 821 O O . LEU A 1 101 ? 0.486 5.546 -11.582 1.00 94.25 101 LEU A O 1
ATOM 825 N N . VAL A 1 102 ? 0.506 6.921 -9.818 1.00 92.94 102 VAL A N 1
ATOM 826 C CA . VAL A 1 102 ? 0.763 8.141 -10.602 1.00 92.94 102 VAL A CA 1
ATOM 827 C C . VAL A 1 102 ? 2.044 8.022 -11.428 1.00 92.94 102 VAL A C 1
ATOM 829 O O . VAL A 1 102 ? 2.057 8.443 -12.586 1.00 92.94 102 VAL A O 1
ATOM 832 N N . LYS A 1 103 ? 3.101 7.443 -10.849 1.00 90.69 103 LYS A N 1
ATOM 833 C CA . LYS A 1 103 ? 4.398 7.283 -11.509 1.00 90.69 103 LYS A CA 1
ATOM 834 C C . LYS A 1 103 ? 4.368 6.221 -12.606 1.00 90.69 103 LYS A C 1
ATOM 836 O O . LYS A 1 103 ? 4.911 6.468 -13.675 1.00 90.69 103 LYS A O 1
ATOM 841 N N . TYR A 1 104 ? 3.755 5.063 -12.359 1.00 91.69 104 TYR A N 1
ATOM 842 C CA . TYR A 1 104 ? 3.937 3.876 -13.198 1.00 91.69 104 TYR A CA 1
ATOM 843 C C . TYR A 1 104 ? 2.706 3.439 -14.018 1.00 91.69 104 TYR A C 1
ATOM 845 O O . TYR A 1 104 ? 2.894 2.705 -14.987 1.00 91.69 104 TYR A O 1
ATOM 853 N N . ASP A 1 105 ? 1.477 3.881 -13.701 1.00 89.56 105 ASP A N 1
ATOM 854 C CA . ASP A 1 105 ? 0.271 3.561 -14.504 1.00 89.56 105 ASP A CA 1
ATOM 855 C C . ASP A 1 105 ? 0.121 4.432 -15.762 1.00 89.56 105 ASP A C 1
ATOM 857 O O . ASP A 1 105 ? -0.697 4.113 -16.623 1.00 89.56 105 ASP A O 1
ATOM 861 N N . ARG A 1 106 ? 0.887 5.522 -15.894 1.00 69.38 106 ARG A N 1
ATOM 862 C CA . ARG A 1 106 ? 0.900 6.343 -17.112 1.00 69.38 106 ARG A CA 1
ATOM 863 C C . ARG A 1 106 ? 1.743 5.652 -18.189 1.00 69.38 106 ARG A C 1
ATOM 865 O O . ARG A 1 106 ? 2.945 5.895 -18.275 1.00 69.38 106 ARG A O 1
ATOM 872 N N . ILE A 1 107 ? 1.107 4.779 -18.969 1.00 54.50 107 ILE A N 1
ATOM 873 C CA . ILE A 1 107 ? 1.595 4.281 -20.265 1.00 54.50 107 ILE A CA 1
ATOM 874 C C . ILE A 1 107 ? 0.594 4.718 -21.328 1.00 54.50 107 ILE A C 1
ATOM 876 O O . ILE A 1 107 ? -0.615 4.490 -21.100 1.00 54.50 107 ILE A O 1
#

Secondary structure (DSSP, 8-state):
-------TTTTT--GGGSB-STTTHHHHHHHHHHHHHHTT-HHHHSS-SPPPP--GGGHHHHHHHHHHHHHHHHHHHHTBS--TT-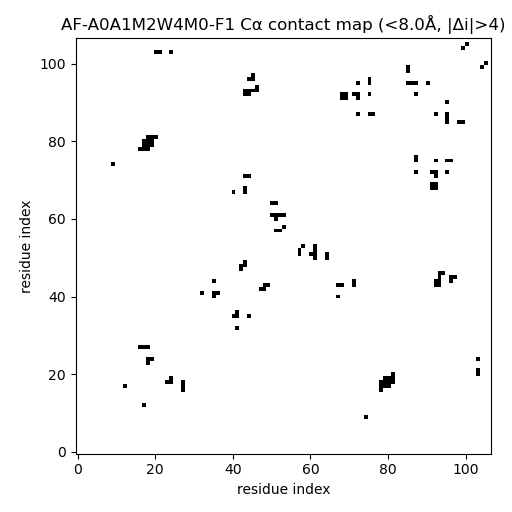--SSS-HHHHHHHHHHHHS--

Radius of gyration: 14.64 Å; Cα contacts (8 Å, |Δi|>4): 80; chains: 1; bounding box: 29×25×47 Å

Mean predicted aligned error: 6.53 Å

Organism: Trametes pubescens (NCBI:txid154538)

Foldseek 3Di:
DPDPPPPVVLVPDDLVLADPALVCLVVNVVVLCVVCVVVVNNCQQQVVPPQDDDDPVCVVVNVVSCVSQVVLLCVNVVRHPDCPPADSPPDTNNVSNVSSCVRHVPD

Sequence (107 aa):
MAQSLDFPEMLLWPDYMHLLGHSNWSGWKRRIRLVCETRGLLAHLDGSTPRPMQSAAHAAQVEVWKRNDSWLRFLLAWNIANKVDISVEGIPAADIWHQLLVKYDRI

pLDDT: mean 84.61, std 14.63, range [34.19, 96.56]

Solvent-accessible surface area (backbone atoms only — not comparable to full-atom values): 6505 Å² total; per-residue (Å²): 132,83,80,73,85,79,57,71,76,67,79,66,65,56,78,90,66,32,41,81,48,72,92,47,36,71,64,41,53,52,50,55,50,50,56,24,52,80,68,74,37,44,42,46,45,74,44,78,52,68,84,62,70,93,43,86,93,35,46,70,58,38,53,54,49,50,53,55,39,52,50,44,34,48,54,52,58,70,38,40,73,72,54,93,90,53,74,69,71,101,59,58,29,23,58,40,45,50,52,49,45,67,68,55,66,75,121